Protein AF-A0A7X6Q4F0-F1 (afdb_monomer)

Nearest PDB structures (foldseek):
  7f9l-assembly3_H-3  TM=5.501E-01  e=1.147E-01  Homo sapiens
  7jzk-assembly2_A  TM=5.109E-01  e=2.643E-01  Homo sapiens
  7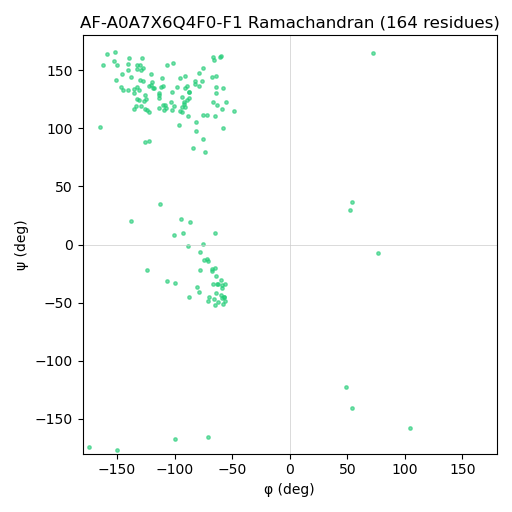y9a-assembly1_A-2  TM=5.359E-01  e=1.332E+00  Chelicerata
  7y95-assembly1_B  TM=6.197E-01  e=2.915E+00  Chelicerata
  4wrm-assembly1_A  TM=2.945E-01  e=3.809E-01  Homo sapiens

Secondary structure (DSSP, 8-state):
--EEEEEEE-SSEEEEEEES--HHHHHHHHHHHHHHHTTSS-------EEEEES--TT-EEEESTT-------SSSEEE-SS---BTT-EEEEEEEESS--SEEEE--SSHHHHHTEEEE--BTTB--EEEEEEE-TT--EEEEEEEEEEETTEEEEEEEEEEEB-

Mean predicted aligned error: 6.43 Å

pLDDT: mean 84.89, std 13.41, range [45.84, 98.5]

Sequence (166 aa):
MVNNLLRLNTSDFELTIWTRDISRSRRVFKKTIDKRSLKNHQINLSRNIVKLEPFDKTLRFIYGENSPIITLGSNSEFELPSPYFFENTEYHIEWEFFTSIDDAYLTHRNRSINDGFRFSPARDNRPARLSGTIRTGNNIGWMRLPLVYKKLGESHQSQLSFEVLA

Solvent-accessible surface area (backbone atoms only — not comparable to full-atom values): 9104 Å² total; per-residue (Å²): 120,78,42,49,49,39,35,39,32,48,88,58,32,39,38,40,33,30,31,61,82,56,66,65,59,50,53,52,35,49,54,51,50,54,59,45,49,77,73,39,98,76,68,85,69,78,74,39,42,39,34,39,39,70,66,47,81,63,30,38,40,35,47,50,92,84,46,94,54,75,54,74,47,98,56,40,67,43,78,45,98,59,84,86,46,43,38,73,36,59,37,40,40,35,38,40,29,81,53,78,45,83,49,48,49,54,72,39,92,53,58,73,57,30,74,37,47,47,61,42,67,55,51,93,98,39,66,16,32,36,37,33,53,46,71,38,41,90,54,60,42,81,47,66,49,36,37,38,38,26,48,91,90,41,82,46,70,37,33,44,32,37,53,23,36,111

Foldseek 3Di:
DKKFFKWKDAPWWIKTKIFPDCVVVQVVVVVVVVVVCVVDVDDPDPFFKKFKPPDGQVIFMDGTDDDRDGDSDPHRMDGDPGHDAAAQTKMKMKIFTPDFFDDKFWPDPDVVQGVQWDWDTDDDPGTTMIIGMDHRHPVFFKDKTWMWTGDPNDIDIMIIITGYYD

Radius of gyration: 16.77 Å; Cα contacts (8 Å, |Δi|>4): 357; chains: 1; bounding box: 37×32×52 Å

Structure (mmCIF, N/CA/C/O backbone):
data_AF-A0A7X6Q4F0-F1
#
_entry.id   AF-A0A7X6Q4F0-F1
#
loop_
_atom_site.group_PDB
_atom_site.id
_atom_site.type_symbol
_atom_site.label_atom_id
_atom_site.label_alt_id
_atom_site.label_comp_id
_atom_site.label_asym_id
_atom_site.label_entity_id
_atom_site.label_seq_id
_atom_site.pdbx_PDB_ins_code
_atom_site.Cartn_x
_atom_site.Cartn_y
_atom_site.Cartn_z
_atom_site.occupancy
_atom_site.B_iso_or_equiv
_atom_site.auth_seq_id
_atom_site.auth_comp_id
_atom_site.auth_asym_id
_atom_site.auth_atom_id
_atom_site.pdbx_PDB_model_num
ATOM 1 N N . MET A 1 1 ? 17.848 -7.567 -0.332 1.00 45.84 1 MET A N 1
ATOM 2 C CA . MET A 1 1 ? 17.445 -6.399 0.473 1.00 45.84 1 MET A CA 1
ATOM 3 C C . MET A 1 1 ? 16.004 -6.089 0.103 1.00 45.84 1 MET A C 1
ATOM 5 O O . MET A 1 1 ? 15.681 -6.180 -1.079 1.00 45.84 1 MET A O 1
ATOM 9 N N . VAL A 1 2 ? 15.127 -5.922 1.091 1.00 53.88 2 VAL A N 1
ATOM 10 C CA . VAL A 1 2 ? 13.722 -5.553 0.873 1.00 53.88 2 VAL A CA 1
ATOM 11 C C . VAL A 1 2 ? 13.672 -4.037 0.923 1.00 53.88 2 VAL A C 1
ATOM 13 O O . VAL A 1 2 ? 14.016 -3.474 1.954 1.00 53.88 2 VAL A O 1
ATOM 16 N N . ASN A 1 3 ? 13.266 -3.398 -0.171 1.00 65.19 3 ASN A N 1
ATOM 17 C CA . ASN A 1 3 ? 13.274 -1.945 -0.253 1.00 65.19 3 ASN A CA 1
ATOM 18 C C . ASN A 1 3 ? 11.892 -1.432 0.153 1.00 65.19 3 ASN A C 1
ATOM 20 O O . ASN A 1 3 ? 10.910 -1.656 -0.564 1.00 65.19 3 ASN A O 1
ATOM 24 N N . ASN A 1 4 ? 11.817 -0.716 1.276 1.00 70.62 4 ASN A N 1
ATOM 25 C CA . ASN A 1 4 ? 10.624 0.051 1.628 1.00 70.62 4 ASN A CA 1
ATOM 26 C C . ASN A 1 4 ? 10.448 1.160 0.590 1.00 70.62 4 ASN A C 1
ATOM 28 O O . ASN A 1 4 ? 11.268 2.075 0.481 1.00 70.62 4 ASN A O 1
ATOM 32 N N . LEU A 1 5 ? 9.407 1.039 -0.231 1.00 83.44 5 LEU A N 1
ATOM 33 C CA . LEU A 1 5 ? 9.176 1.979 -1.320 1.00 83.44 5 LEU A CA 1
ATOM 34 C C . LEU A 1 5 ? 8.367 3.167 -0.849 1.00 83.44 5 LEU A C 1
ATOM 36 O O . LEU A 1 5 ? 8.703 4.296 -1.194 1.00 83.44 5 LEU A O 1
ATOM 40 N N . LEU A 1 6 ? 7.313 2.887 -0.091 1.00 86.88 6 LEU A N 1
ATOM 41 C CA . LEU A 1 6 ? 6.332 3.867 0.318 1.00 86.88 6 LEU A CA 1
ATOM 42 C C . LEU A 1 6 ? 5.802 3.524 1.705 1.00 86.88 6 LEU A C 1
ATOM 44 O O . LEU A 1 6 ? 5.445 2.380 1.971 1.00 86.88 6 LEU A O 1
ATOM 48 N N . ARG A 1 7 ? 5.693 4.533 2.558 1.00 88.88 7 ARG A N 1
ATOM 49 C CA . ARG A 1 7 ? 4.933 4.494 3.798 1.00 88.88 7 ARG A CA 1
ATOM 50 C C . ARG A 1 7 ? 4.067 5.747 3.901 1.00 88.88 7 ARG A C 1
ATOM 52 O O . ARG A 1 7 ? 4.517 6.850 3.593 1.00 88.88 7 ARG A O 1
ATOM 59 N N . LEU A 1 8 ? 2.820 5.550 4.301 1.00 87.12 8 LEU A N 1
ATOM 60 C CA . LEU A 1 8 ? 1.751 6.537 4.349 1.00 87.12 8 LEU A CA 1
ATOM 61 C C . LEU A 1 8 ? 1.045 6.431 5.698 1.00 87.12 8 LEU A C 1
ATOM 63 O O . LEU A 1 8 ? 0.480 5.389 5.994 1.00 87.12 8 LEU A O 1
ATOM 67 N N . ASN A 1 9 ? 1.040 7.491 6.498 1.00 88.38 9 ASN A N 1
ATOM 68 C CA . ASN A 1 9 ? 0.342 7.505 7.786 1.00 88.38 9 ASN A CA 1
ATOM 69 C C . ASN A 1 9 ? -0.889 8.390 7.725 1.00 88.38 9 ASN A C 1
ATOM 71 O O . ASN A 1 9 ? -0.740 9.577 7.473 1.00 88.38 9 ASN A O 1
ATOM 75 N N . THR A 1 10 ? -2.065 7.823 7.975 1.00 88.19 10 THR A N 1
ATOM 76 C CA . THR A 1 10 ? -3.342 8.542 8.124 1.00 88.19 10 THR A CA 1
ATOM 77 C C . THR A 1 10 ? -3.679 8.713 9.608 1.00 88.19 10 THR A C 1
ATOM 79 O O . THR A 1 10 ? -2.826 8.505 10.468 1.00 88.19 10 THR A O 1
ATOM 82 N N . SER A 1 11 ? -4.902 9.112 9.931 1.00 89.19 11 SER A N 1
ATOM 83 C CA . SER A 1 11 ? -5.442 9.098 11.291 1.00 89.19 11 SER A CA 1
ATOM 84 C C . SER A 1 11 ? -5.886 7.700 11.745 1.00 89.19 11 SER A C 1
ATOM 86 O O . SER A 1 11 ? -5.926 7.438 12.947 1.00 89.19 11 SER A O 1
ATOM 88 N N . ASP A 1 12 ? -6.165 6.787 10.808 1.00 92.75 12 ASP A N 1
ATOM 89 C CA . ASP A 1 12 ? -6.712 5.456 11.100 1.00 92.75 12 ASP A CA 1
ATOM 90 C C . ASP A 1 12 ? -5.701 4.314 10.933 1.00 92.75 12 ASP A C 1
ATOM 92 O O . ASP A 1 12 ? -5.788 3.306 11.641 1.00 92.75 12 ASP A O 1
ATOM 96 N N . PHE A 1 13 ? -4.749 4.451 10.010 1.00 94.88 13 PHE A N 1
ATOM 97 C CA . PHE A 1 13 ? -3.789 3.399 9.677 1.00 94.88 13 PHE A CA 1
ATOM 98 C C . PHE A 1 13 ? -2.450 3.919 9.139 1.00 94.88 13 PHE A C 1
ATOM 100 O O . PHE A 1 13 ? -2.369 4.999 8.541 1.00 94.88 13 PHE A O 1
ATOM 107 N N . GLU A 1 14 ? -1.423 3.078 9.267 1.00 94.38 14 GLU A N 1
ATOM 108 C CA . GLU A 1 14 ? -0.195 3.124 8.476 1.00 94.38 14 GLU A CA 1
ATOM 109 C C . GLU A 1 14 ? -0.344 2.192 7.270 1.00 94.38 14 GLU A C 1
ATOM 111 O O . GLU A 1 14 ? -0.648 1.013 7.411 1.00 94.38 14 GLU A O 1
ATOM 116 N N . LEU A 1 15 ? -0.107 2.704 6.070 1.00 94.56 15 LEU A N 1
ATOM 117 C CA . LEU A 1 15 ? 0.029 1.924 4.850 1.00 94.56 15 LEU A CA 1
ATOM 118 C C . LEU A 1 15 ? 1.514 1.827 4.500 1.00 94.56 15 LEU A C 1
ATOM 120 O O . LEU A 1 15 ? 2.162 2.847 4.279 1.00 94.56 15 LEU A O 1
ATOM 124 N N . THR A 1 16 ? 2.042 0.613 4.385 1.00 94.00 16 THR A N 1
ATOM 125 C CA . THR A 1 16 ? 3.408 0.357 3.918 1.00 94.00 16 THR A CA 1
ATOM 126 C C . THR A 1 16 ? 3.382 -0.471 2.636 1.00 94.00 16 THR A C 1
ATOM 128 O O . THR A 1 16 ? 2.654 -1.457 2.525 1.00 94.00 16 THR A O 1
ATOM 131 N N . ILE A 1 17 ? 4.193 -0.072 1.655 1.00 93.94 17 ILE A N 1
ATOM 132 C CA . ILE A 1 17 ? 4.410 -0.783 0.396 1.00 93.94 17 ILE A CA 1
ATOM 133 C C . ILE A 1 17 ? 5.898 -1.016 0.201 1.00 93.94 17 ILE A C 1
ATOM 135 O O . ILE A 1 17 ? 6.715 -0.089 0.233 1.00 93.94 17 ILE A O 1
ATOM 139 N N . TRP A 1 18 ? 6.245 -2.264 -0.072 1.00 93.19 18 TRP A N 1
ATOM 140 C CA . TRP A 1 18 ? 7.613 -2.668 -0.339 1.00 93.19 18 TRP A CA 1
ATOM 141 C C . TRP A 1 18 ? 7.666 -3.676 -1.472 1.00 93.19 18 TRP A C 1
ATOM 143 O O . TRP A 1 18 ? 6.686 -4.323 -1.842 1.00 93.19 18 TRP A O 1
ATOM 153 N N . THR A 1 19 ? 8.844 -3.809 -2.055 1.00 91.94 19 THR A N 1
ATOM 154 C CA . THR A 1 19 ? 9.121 -4.846 -3.041 1.00 91.94 19 THR A CA 1
ATOM 155 C C . THR A 1 19 ? 10.595 -5.222 -2.961 1.00 91.94 19 THR A C 1
ATOM 157 O O . THR A 1 19 ? 11.347 -4.760 -2.096 1.00 91.94 19 THR A O 1
ATOM 160 N N . ARG A 1 20 ? 11.009 -6.112 -3.854 1.00 87.06 20 ARG A N 1
ATOM 161 C CA . ARG A 1 20 ? 12.414 -6.419 -4.091 1.00 87.06 20 ARG A CA 1
ATOM 162 C C . ARG A 1 20 ? 13.097 -5.236 -4.796 1.00 87.06 20 ARG A C 1
ATOM 164 O O . ARG A 1 20 ? 12.601 -4.115 -4.848 1.00 87.06 20 ARG A O 1
ATOM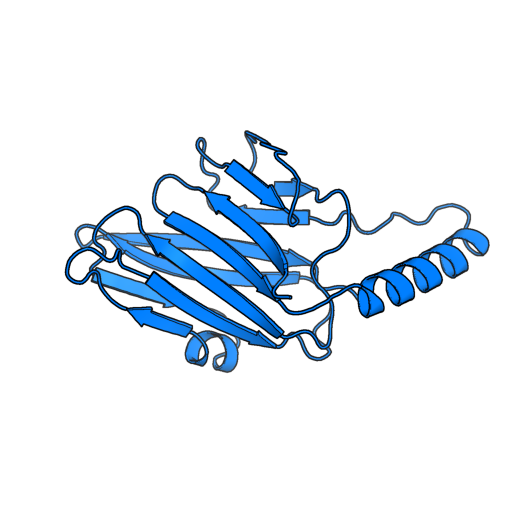 171 N N . ASP A 1 21 ? 14.278 -5.481 -5.338 1.00 84.44 21 ASP A N 1
ATOM 172 C CA . ASP A 1 21 ? 15.035 -4.465 -6.055 1.00 84.44 21 ASP A CA 1
ATOM 173 C C . ASP A 1 21 ? 14.348 -4.026 -7.368 1.00 84.44 21 ASP A C 1
ATOM 175 O O . ASP A 1 21 ? 14.130 -4.832 -8.272 1.00 84.44 21 ASP A O 1
ATOM 179 N N . ILE A 1 22 ? 14.078 -2.723 -7.494 1.00 87.62 22 ILE A N 1
ATOM 180 C CA . ILE A 1 22 ? 13.539 -2.070 -8.703 1.00 87.62 22 ILE A CA 1
ATOM 181 C C . ILE A 1 22 ? 14.618 -1.358 -9.537 1.00 87.62 22 ILE A C 1
ATOM 183 O O . ILE A 1 22 ? 14.306 -0.649 -10.497 1.00 87.62 22 ILE A O 1
ATOM 187 N N . SER A 1 23 ? 15.905 -1.524 -9.210 1.00 87.06 23 SER A N 1
ATOM 188 C CA . SER A 1 23 ? 17.020 -0.844 -9.889 1.00 87.06 23 SER A CA 1
ATOM 189 C C . SER A 1 23 ? 17.081 -1.152 -11.383 1.00 87.06 23 SER A C 1
ATOM 191 O O . SER A 1 23 ? 17.431 -0.287 -12.192 1.00 87.06 23 SER A O 1
ATOM 193 N N . ARG A 1 24 ? 16.727 -2.382 -11.779 1.00 87.94 24 ARG A N 1
ATOM 194 C CA . ARG A 1 24 ? 16.659 -2.763 -13.195 1.00 87.94 24 ARG A CA 1
ATOM 195 C C . ARG A 1 24 ? 15.563 -1.986 -13.924 1.00 87.94 24 ARG A C 1
ATOM 197 O O . ARG A 1 24 ? 15.881 -1.360 -14.934 1.00 87.94 24 ARG A O 1
ATOM 204 N N . SER A 1 25 ? 14.335 -1.993 -13.408 1.00 88.50 25 SER A N 1
ATOM 205 C CA . SER A 1 25 ? 13.192 -1.293 -14.010 1.00 88.50 25 SER A CA 1
ATOM 206 C C . SER A 1 25 ? 13.461 0.208 -14.106 1.00 88.50 25 SER A C 1
ATOM 208 O O . SER A 1 25 ? 13.331 0.789 -15.178 1.00 88.50 25 SER A O 1
ATOM 210 N N . ARG A 1 26 ? 14.027 0.814 -13.053 1.00 87.75 26 ARG A N 1
ATOM 211 C CA . ARG A 1 26 ? 14.469 2.220 -13.068 1.00 87.75 26 ARG A CA 1
ATOM 212 C C . ARG A 1 26 ? 15.484 2.529 -14.169 1.00 87.75 26 ARG A C 1
ATOM 214 O O . ARG A 1 26 ? 15.347 3.538 -14.857 1.00 87.75 26 ARG A O 1
ATOM 221 N N . ARG A 1 27 ? 16.499 1.676 -14.367 1.00 88.25 27 ARG A N 1
ATOM 222 C CA . ARG A 1 27 ? 17.483 1.862 -15.454 1.00 88.25 27 ARG A 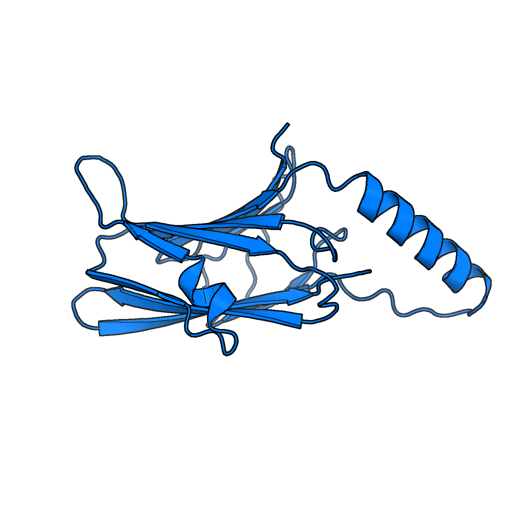CA 1
ATOM 223 C C . ARG A 1 27 ? 16.842 1.757 -16.834 1.00 88.25 27 ARG A C 1
ATOM 225 O O . ARG A 1 27 ? 17.205 2.529 -17.719 1.00 88.25 27 ARG A O 1
ATOM 232 N N . VAL A 1 28 ? 15.941 0.796 -17.035 1.00 88.00 28 VAL A N 1
ATOM 233 C CA . VAL A 1 28 ? 15.242 0.602 -18.316 1.00 88.00 28 VAL A CA 1
ATOM 234 C C . VAL A 1 28 ? 14.330 1.790 -18.610 1.00 88.00 28 VAL A C 1
ATOM 236 O O . VAL A 1 28 ? 14.414 2.357 -19.701 1.00 88.00 28 VAL A O 1
ATOM 239 N N . PHE A 1 29 ? 13.552 2.226 -17.622 1.00 86.56 29 PHE A N 1
ATOM 240 C CA . PHE A 1 29 ? 12.701 3.405 -17.720 1.00 86.56 29 PHE A CA 1
ATOM 241 C C . PHE A 1 29 ? 13.514 4.655 -18.065 1.00 86.56 29 PHE A C 1
ATOM 243 O O . PHE A 1 29 ? 13.231 5.312 -19.064 1.00 86.56 29 PHE A O 1
ATOM 250 N N . LYS A 1 30 ? 14.601 4.929 -17.325 1.00 85.94 30 LYS A N 1
ATOM 251 C CA . LYS A 1 30 ? 15.484 6.075 -17.593 1.00 85.94 30 LYS A CA 1
ATOM 252 C C . LYS A 1 30 ? 16.028 6.049 -19.024 1.00 85.94 30 LYS A C 1
ATOM 254 O O . LYS A 1 30 ? 15.883 7.029 -19.740 1.00 85.94 30 LYS A O 1
ATOM 259 N N . LYS A 1 31 ? 16.561 4.909 -19.485 1.00 86.50 31 LYS A N 1
ATOM 260 C CA . LYS A 1 31 ? 17.041 4.756 -20.873 1.00 86.50 31 LYS A CA 1
ATOM 261 C C . LYS A 1 31 ? 15.942 5.011 -21.906 1.00 86.50 31 LYS A C 1
ATOM 263 O O . LYS A 1 31 ? 16.222 5.548 -22.976 1.00 86.50 31 LYS A O 1
ATOM 268 N N . THR A 1 32 ? 14.714 4.588 -21.616 1.00 84.25 32 THR A 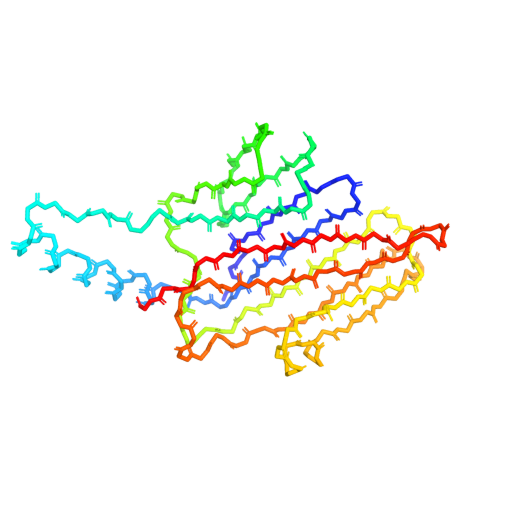N 1
ATOM 269 C CA . THR A 1 32 ? 13.564 4.763 -22.510 1.00 84.25 32 THR A CA 1
ATOM 270 C C . THR A 1 32 ? 13.148 6.226 -22.586 1.00 84.25 32 THR A C 1
ATOM 272 O O . THR A 1 32 ? 12.963 6.740 -23.688 1.00 84.25 32 THR A O 1
ATOM 275 N N . ILE A 1 33 ? 13.064 6.909 -21.444 1.00 81.56 33 ILE A N 1
ATOM 276 C CA . ILE A 1 33 ? 12.793 8.346 -21.378 1.00 81.56 33 ILE A CA 1
ATOM 277 C C . ILE A 1 33 ? 13.902 9.137 -22.071 1.00 81.56 33 ILE A C 1
ATOM 279 O O . ILE A 1 33 ? 13.590 9.909 -22.968 1.00 81.56 33 ILE A O 1
ATOM 283 N N . ASP A 1 34 ? 15.177 8.882 -21.766 1.00 82.75 34 ASP A N 1
ATOM 284 C CA . ASP A 1 34 ? 16.312 9.596 -22.366 1.00 82.75 34 ASP A CA 1
ATOM 285 C C . ASP A 1 34 ? 16.294 9.479 -23.904 1.00 82.75 34 ASP A C 1
ATOM 287 O O . ASP A 1 34 ? 16.404 10.475 -24.618 1.00 82.75 34 ASP A O 1
ATOM 291 N N . LYS A 1 35 ? 16.051 8.274 -24.444 1.00 80.62 35 LYS A N 1
ATOM 292 C CA . LYS A 1 35 ? 15.914 8.058 -25.898 1.00 80.62 35 LYS A CA 1
ATOM 293 C C . LYS A 1 35 ? 14.731 8.802 -26.515 1.00 80.62 35 LYS A C 1
ATOM 295 O O . LYS A 1 35 ? 14.809 9.181 -27.683 1.00 80.62 35 LYS A O 1
ATOM 300 N N . ARG A 1 36 ? 13.622 8.946 -25.785 1.00 73.50 36 ARG A N 1
ATOM 301 C CA . ARG A 1 36 ? 12.427 9.642 -26.275 1.00 73.50 36 ARG A CA 1
ATOM 302 C C . ARG A 1 36 ? 12.609 11.160 -26.195 1.00 73.50 36 ARG A C 1
ATOM 304 O O . ARG A 1 36 ? 12.271 11.838 -27.161 1.00 73.50 36 ARG A O 1
ATOM 311 N N . SER A 1 37 ? 13.202 11.680 -25.121 1.00 70.94 37 SER A N 1
ATOM 312 C CA . SER A 1 37 ? 13.483 13.112 -24.940 1.00 70.94 37 SER A CA 1
ATOM 313 C C . SER A 1 37 ? 14.445 13.645 -26.000 1.00 70.94 37 SER A C 1
ATOM 315 O O . SER A 1 37 ? 14.288 14.765 -26.468 1.00 70.94 37 SER A O 1
ATOM 317 N N . LEU A 1 38 ? 15.396 12.818 -26.448 1.00 64.94 38 LEU A N 1
ATOM 318 C CA . LEU A 1 38 ? 16.287 13.151 -27.565 1.00 64.94 38 LEU A CA 1
ATOM 319 C C . LEU A 1 38 ? 15.567 13.240 -28.923 1.00 64.94 38 LEU A C 1
ATOM 321 O O . LEU A 1 38 ? 16.098 13.842 -29.850 1.00 64.94 38 LEU A O 1
ATOM 325 N N . LYS A 1 39 ? 14.385 12.625 -29.066 1.00 65.62 39 LYS A N 1
ATOM 326 C CA . LYS A 1 39 ? 13.620 12.592 -30.325 1.00 65.62 39 LYS A CA 1
ATOM 327 C C . LYS A 1 39 ? 12.485 13.616 -30.372 1.00 65.62 39 LYS A C 1
ATOM 329 O O . LYS A 1 39 ? 12.214 14.143 -31.443 1.00 65.62 39 LYS A O 1
ATOM 334 N N . ASN A 1 40 ? 11.852 13.915 -29.237 1.00 59.16 40 ASN A N 1
ATOM 335 C CA . ASN A 1 40 ? 10.710 14.825 -29.147 1.00 59.16 40 ASN A CA 1
ATOM 336 C C . ASN A 1 40 ? 11.018 15.949 -28.148 1.00 59.16 40 ASN A C 1
ATOM 338 O O . ASN A 1 40 ? 11.150 15.694 -26.954 1.00 59.16 40 ASN A O 1
ATOM 342 N N . HIS A 1 41 ? 11.087 17.192 -28.635 1.00 55.44 41 HIS A N 1
ATOM 343 C CA . HIS A 1 41 ? 11.530 18.396 -27.909 1.00 55.44 41 HIS A CA 1
ATOM 344 C C . HIS A 1 41 ? 10.653 18.848 -26.721 1.00 55.44 41 HIS A C 1
ATOM 346 O O . HIS A 1 41 ? 10.874 19.926 -26.183 1.00 55.44 41 HIS A O 1
ATOM 352 N N . GLN A 1 42 ? 9.683 18.051 -26.279 1.00 53.91 42 GLN A N 1
ATOM 353 C CA . GLN A 1 42 ? 8.925 18.259 -25.044 1.00 53.91 42 GLN A CA 1
ATOM 354 C C . GLN A 1 42 ? 8.201 16.953 -24.716 1.00 53.91 42 GLN A C 1
ATOM 356 O O . GLN A 1 42 ? 7.183 16.621 -25.320 1.00 53.91 42 GLN A O 1
ATOM 361 N N . ILE A 1 43 ? 8.736 16.179 -23.776 1.00 54.03 43 ILE A N 1
ATOM 362 C CA . ILE A 1 43 ? 7.994 15.070 -23.181 1.00 54.03 43 ILE A CA 1
ATOM 363 C C . ILE A 1 43 ? 7.525 15.543 -21.820 1.00 54.03 43 ILE A C 1
ATOM 365 O O . ILE A 1 43 ? 8.344 15.809 -20.942 1.00 54.03 43 ILE A O 1
ATOM 369 N N . ASN A 1 44 ? 6.204 15.628 -21.654 1.00 52.38 44 ASN A N 1
ATOM 370 C CA . ASN A 1 44 ? 5.596 15.602 -20.332 1.00 52.38 44 ASN A CA 1
ATOM 371 C C . ASN A 1 44 ? 6.023 14.286 -19.684 1.00 52.38 44 ASN A C 1
ATOM 373 O O . ASN A 1 44 ? 5.510 13.220 -20.025 1.00 52.38 44 ASN A O 1
ATOM 377 N N . LEU A 1 45 ? 7.029 14.354 -18.814 1.00 57.25 45 LEU A N 1
ATOM 378 C CA . LEU A 1 45 ? 7.378 13.254 -17.932 1.00 57.25 45 LEU A CA 1
ATOM 379 C C . LEU A 1 45 ? 6.101 12.913 -17.162 1.00 57.25 45 LEU A C 1
ATOM 381 O O . LEU A 1 45 ? 5.515 13.808 -16.550 1.00 57.25 45 LEU A O 1
ATOM 385 N N . SER A 1 46 ? 5.640 11.660 -17.244 1.00 59.84 46 SER A N 1
ATOM 386 C CA . SER A 1 46 ? 4.544 11.180 -16.401 1.00 59.84 46 SER A CA 1
ATOM 387 C C . SER A 1 46 ? 4.864 11.582 -14.967 1.00 59.84 46 SER A C 1
ATOM 389 O O . SER A 1 46 ? 5.895 11.176 -14.421 1.00 59.84 46 SER A O 1
ATOM 391 N N . ARG A 1 47 ? 4.045 12.470 -14.394 1.00 68.31 47 ARG A N 1
ATOM 392 C CA . ARG A 1 47 ? 4.200 12.866 -12.997 1.00 68.31 47 ARG A CA 1
ATOM 393 C C . ARG A 1 47 ? 3.965 11.610 -12.178 1.00 68.31 47 ARG A C 1
ATOM 395 O O . ARG A 1 47 ? 2.900 11.009 -12.279 1.00 68.31 47 ARG A O 1
ATOM 402 N N . ASN A 1 48 ? 4.961 11.204 -11.398 1.00 81.44 48 ASN A N 1
ATOM 403 C CA . ASN A 1 48 ? 4.893 9.984 -10.601 1.00 81.44 48 ASN A CA 1
ATOM 404 C C . ASN A 1 48 ? 3.953 10.223 -9.415 1.00 81.44 48 ASN A C 1
ATOM 406 O O . ASN A 1 48 ? 4.410 10.537 -8.322 1.00 81.44 48 ASN A O 1
ATOM 410 N N . ILE A 1 49 ? 2.644 10.152 -9.636 1.00 85.25 49 ILE A N 1
ATOM 411 C CA . ILE A 1 49 ? 1.651 10.561 -8.642 1.00 85.25 49 ILE A CA 1
ATOM 412 C C . ILE A 1 49 ? 1.118 9.348 -7.878 1.00 85.25 49 ILE A C 1
ATOM 414 O O . ILE A 1 49 ? 0.752 8.325 -8.461 1.00 85.25 49 ILE A O 1
ATOM 418 N N . VAL A 1 50 ? 1.016 9.505 -6.562 1.00 88.69 50 VAL A N 1
ATOM 419 C CA . VAL A 1 50 ? 0.247 8.642 -5.665 1.00 88.69 50 VAL A CA 1
ATOM 420 C C . VAL A 1 50 ? -0.925 9.445 -5.126 1.00 88.69 50 VAL A C 1
ATOM 422 O O . VAL A 1 50 ? -0.760 10.598 -4.738 1.00 88.69 50 VAL A O 1
ATOM 425 N N . LYS A 1 51 ? -2.110 8.842 -5.098 1.00 90.06 51 LYS A N 1
ATOM 426 C CA . LYS A 1 51 ? -3.322 9.455 -4.558 1.00 90.06 51 LYS A CA 1
ATOM 427 C C . LYS A 1 51 ? -3.865 8.639 -3.395 1.00 90.06 51 LYS A C 1
ATOM 429 O O . LYS A 1 51 ? -3.865 7.412 -3.473 1.00 90.06 51 LYS A O 1
ATOM 434 N N . LEU A 1 52 ? -4.340 9.314 -2.356 1.00 89.69 52 LEU A N 1
ATOM 435 C CA . LEU A 1 52 ? -5.064 8.718 -1.241 1.00 89.69 52 LEU A CA 1
ATOM 436 C C . LEU A 1 52 ? -6.366 9.482 -1.001 1.00 89.69 52 LEU A C 1
ATOM 438 O O . LEU A 1 52 ? -6.348 10.674 -0.703 1.00 89.69 52 LEU A O 1
ATOM 442 N N . GLU A 1 53 ? -7.486 8.783 -1.125 1.00 90.12 53 GLU A N 1
ATOM 443 C CA . GLU A 1 53 ? -8.826 9.336 -0.928 1.00 90.12 53 GLU A CA 1
ATOM 444 C C . GLU A 1 53 ? -9.548 8.576 0.201 1.00 90.12 53 GLU A C 1
ATOM 446 O O . GLU A 1 53 ? -9.313 7.379 0.340 1.00 90.12 53 GLU A O 1
ATOM 451 N N . PRO A 1 54 ? -10.413 9.214 1.010 1.00 86.62 54 PRO A N 1
ATOM 452 C CA . PRO A 1 54 ? -10.501 10.661 1.161 1.00 86.62 54 PRO A CA 1
ATOM 453 C C . PRO A 1 54 ? -9.175 11.242 1.674 1.00 86.62 54 PRO A C 1
ATOM 455 O O . PRO A 1 54 ? -8.316 10.533 2.196 1.00 86.62 54 PRO A O 1
ATOM 458 N N . PHE A 1 55 ? -9.003 12.546 1.485 1.00 76.25 55 PHE A N 1
ATOM 459 C CA . PHE A 1 55 ? -7.837 13.249 2.002 1.00 76.25 55 PHE A CA 1
ATOM 460 C C . PHE A 1 55 ? -7.819 13.224 3.541 1.00 76.25 55 PHE A C 1
ATOM 462 O O . PHE A 1 55 ? -8.835 13.505 4.178 1.00 76.25 55 PHE A O 1
ATOM 469 N N . ASP A 1 56 ? -6.645 12.955 4.118 1.00 75.94 56 ASP A N 1
ATOM 470 C CA . ASP A 1 56 ? -6.398 13.004 5.558 1.00 75.94 56 ASP A CA 1
ATOM 471 C C . ASP A 1 56 ? -5.410 14.132 5.901 1.00 75.94 56 ASP A C 1
ATOM 473 O O . ASP A 1 56 ? -4.316 14.221 5.342 1.00 75.94 56 ASP A O 1
ATOM 477 N N . LYS A 1 57 ? -5.777 14.991 6.856 1.00 69.06 57 LYS A N 1
ATOM 478 C CA . LYS A 1 57 ? -4.953 16.127 7.301 1.00 69.06 57 LYS A CA 1
ATOM 479 C C . LYS A 1 57 ? -3.675 15.705 8.019 1.00 69.06 57 LYS A C 1
ATOM 481 O O . LYS A 1 57 ? -2.738 16.497 8.090 1.00 69.06 57 LYS A O 1
ATOM 486 N N . THR A 1 58 ? -3.630 14.498 8.578 1.00 68.88 58 THR A N 1
ATOM 487 C CA . THR A 1 58 ? -2.446 13.976 9.268 1.00 68.88 58 THR A CA 1
ATOM 488 C C . THR A 1 58 ? -1.546 13.171 8.341 1.00 68.88 58 THR A C 1
ATOM 490 O O . THR A 1 58 ? -0.611 12.534 8.830 1.00 68.88 58 THR A O 1
ATOM 493 N N . LEU A 1 59 ? -1.804 13.204 7.026 1.00 70.19 59 LEU A N 1
ATOM 494 C CA . LEU A 1 59 ? -1.099 12.387 6.056 1.00 70.19 59 LEU A CA 1
ATOM 495 C C . LEU A 1 59 ? 0.407 12.661 6.074 1.00 70.19 59 LEU A C 1
ATOM 497 O O . LEU A 1 59 ? 0.858 13.769 5.782 1.00 70.19 59 LEU A O 1
ATOM 501 N N . ARG A 1 60 ? 1.194 11.638 6.423 1.00 74.56 60 ARG A N 1
ATOM 502 C CA . ARG A 1 60 ? 2.660 11.667 6.314 1.00 74.56 60 ARG A CA 1
ATOM 503 C C . ARG A 1 60 ? 3.115 10.667 5.274 1.00 74.56 60 ARG A C 1
ATOM 505 O O . ARG A 1 60 ? 2.733 9.504 5.330 1.00 74.56 60 ARG A O 1
ATOM 512 N N . PHE A 1 61 ? 3.965 11.129 4.372 1.00 74.38 61 PHE A N 1
ATOM 513 C CA . PHE A 1 61 ? 4.497 10.360 3.258 1.00 74.38 61 PHE A CA 1
ATOM 514 C C . PHE A 1 61 ? 5.984 10.078 3.502 1.00 74.38 61 PHE A C 1
ATOM 516 O O . PHE A 1 61 ? 6.704 10.960 3.953 1.00 74.38 61 PHE A O 1
ATOM 523 N N . ILE A 1 62 ? 6.452 8.858 3.248 1.00 74.56 62 ILE A N 1
ATOM 524 C CA . ILE A 1 62 ? 7.865 8.468 3.356 1.00 74.56 62 ILE A CA 1
ATOM 525 C C . ILE A 1 62 ? 8.175 7.542 2.182 1.00 74.56 62 ILE A C 1
ATOM 527 O O . ILE A 1 62 ? 7.415 6.613 1.921 1.00 74.56 62 ILE A O 1
ATOM 531 N N . TYR A 1 63 ? 9.277 7.767 1.469 1.00 74.94 63 TYR A N 1
ATOM 532 C CA . TYR A 1 63 ? 9.689 6.914 0.353 1.00 74.94 63 TYR A CA 1
ATOM 533 C C . TYR A 1 63 ? 11.192 6.637 0.361 1.00 74.94 63 TYR A C 1
ATOM 535 O O . TYR A 1 63 ? 11.992 7.517 0.661 1.00 74.94 63 TYR A O 1
ATOM 543 N N . GLY A 1 64 ? 11.586 5.426 -0.042 1.00 68.50 64 GLY A N 1
ATOM 544 C CA . GLY A 1 64 ? 12.988 4.992 -0.078 1.00 68.50 64 GLY A CA 1
ATOM 545 C C . GLY A 1 64 ? 13.618 4.734 1.301 1.00 68.50 64 GLY A C 1
ATOM 546 O O . GLY A 1 64 ? 13.102 5.149 2.332 1.00 68.50 64 GLY A O 1
ATOM 547 N N . GLU A 1 65 ? 14.762 4.040 1.316 1.00 58.53 65 GLU A N 1
ATOM 548 C CA . GLU A 1 65 ? 15.413 3.571 2.555 1.00 58.53 65 GLU A CA 1
ATOM 549 C C . GLU A 1 65 ? 16.049 4.687 3.413 1.00 58.53 65 GLU A C 1
ATOM 551 O O . GLU A 1 65 ? 16.340 4.441 4.576 1.00 58.53 65 GLU A O 1
ATOM 556 N N . ASN A 1 66 ? 16.234 5.910 2.886 1.00 54.69 66 ASN A N 1
ATOM 557 C CA . ASN A 1 66 ? 1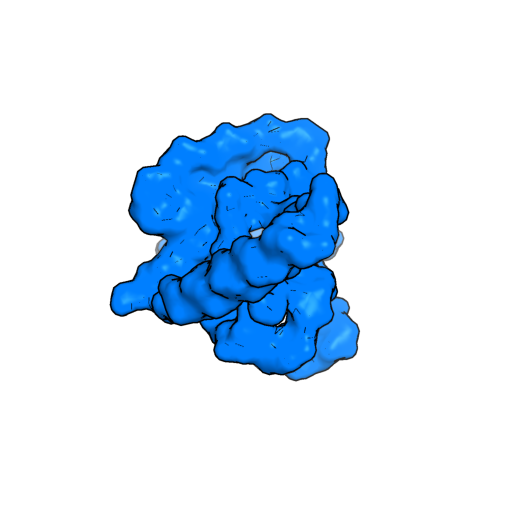7.036 6.970 3.530 1.00 54.69 66 ASN A CA 1
ATOM 558 C C . ASN A 1 66 ? 16.429 8.390 3.470 1.00 54.69 66 ASN A C 1
ATOM 560 O O . ASN A 1 66 ? 17.168 9.368 3.582 1.00 54.69 66 ASN A O 1
ATOM 564 N N . SER A 1 67 ? 15.121 8.563 3.253 1.00 54.34 67 SER A N 1
ATOM 565 C CA . SER A 1 67 ? 14.556 9.912 3.057 1.00 54.34 67 SER A CA 1
ATOM 566 C C . SER A 1 67 ? 13.458 10.265 4.064 1.00 54.34 67 SER A C 1
ATOM 568 O O . SER A 1 67 ? 12.367 9.702 3.995 1.00 54.34 67 SER A O 1
ATOM 570 N N . PRO A 1 68 ? 13.676 11.256 4.952 1.00 52.53 68 PRO A N 1
ATOM 571 C CA . PRO A 1 68 ? 12.581 11.971 5.582 1.00 52.53 68 PRO A CA 1
ATOM 572 C C . PRO A 1 68 ? 12.097 13.039 4.598 1.00 52.53 68 PRO A C 1
ATOM 574 O O . PRO A 1 68 ? 12.694 14.107 4.488 1.00 52.53 68 PRO A O 1
ATOM 577 N N . ILE A 1 69 ? 11.032 12.758 3.851 1.00 55.16 69 ILE A N 1
ATOM 578 C CA . ILE A 1 69 ? 10.351 13.789 3.056 1.00 55.16 69 ILE A CA 1
ATOM 579 C C . ILE A 1 69 ? 8.883 13.781 3.444 1.00 55.16 69 ILE A C 1
ATOM 581 O O . ILE A 1 69 ? 8.067 13.080 2.863 1.00 55.16 69 ILE A O 1
ATOM 585 N N . ILE A 1 70 ? 8.583 14.568 4.476 1.00 57.81 70 ILE A N 1
ATOM 586 C CA . ILE A 1 70 ? 7.245 14.769 5.021 1.00 57.81 70 ILE A CA 1
ATOM 587 C C . ILE A 1 70 ? 6.538 15.794 4.136 1.00 57.81 70 ILE A C 1
ATOM 589 O O . ILE A 1 70 ? 6.807 16.990 4.231 1.00 57.81 70 ILE A O 1
ATOM 593 N N . THR A 1 71 ? 5.611 15.349 3.298 1.00 55.19 71 THR A N 1
ATOM 594 C CA . THR A 1 71 ? 4.636 16.259 2.692 1.00 55.19 71 THR A CA 1
ATOM 595 C C . THR A 1 71 ? 3.363 16.219 3.526 1.00 55.19 71 THR A C 1
ATOM 597 O O . THR A 1 71 ? 2.592 15.270 3.427 1.00 55.19 71 THR A O 1
ATOM 600 N N . LEU A 1 72 ? 3.148 17.250 4.348 1.00 54.53 72 LEU A N 1
ATOM 601 C CA . LEU A 1 72 ? 1.827 17.561 4.898 1.00 54.53 72 LEU A CA 1
ATOM 602 C C . LEU A 1 72 ? 1.027 18.204 3.762 1.00 54.53 72 LEU A C 1
ATOM 604 O O . LEU A 1 72 ? 1.149 19.400 3.502 1.00 54.53 72 LEU A O 1
ATOM 608 N N . GLY A 1 73 ? 0.309 17.391 2.995 1.00 53.03 73 GLY A N 1
ATOM 609 C CA . GLY A 1 73 ? -0.543 17.900 1.923 1.00 53.03 73 GLY A CA 1
ATOM 610 C C . GLY A 1 73 ? -1.815 18.521 2.495 1.00 53.03 73 GLY A C 1
ATOM 611 O O . GLY A 1 73 ? -2.282 18.091 3.539 1.00 53.03 73 GLY A O 1
ATOM 612 N N . SER A 1 74 ? -2.405 19.496 1.802 1.00 57.91 74 SER A N 1
ATOM 613 C CA . SER A 1 74 ? -3.836 19.837 1.917 1.00 57.91 74 SER A CA 1
ATOM 614 C C . SER A 1 74 ? -4.702 19.018 0.947 1.00 57.91 74 SER A C 1
ATOM 616 O O . SER A 1 74 ? -5.913 19.214 0.884 1.00 57.91 74 SER A O 1
ATOM 618 N N . ASN A 1 75 ? -4.063 18.157 0.144 1.00 67.25 75 ASN A N 1
ATOM 619 C CA . ASN A 1 75 ? -4.628 17.498 -1.027 1.00 67.25 75 ASN A CA 1
ATOM 620 C C . ASN A 1 75 ? -4.371 15.986 -0.966 1.00 67.25 75 ASN A C 1
ATOM 622 O O . ASN A 1 75 ? -3.391 15.535 -0.376 1.00 67.25 75 ASN A O 1
ATOM 626 N N . SER A 1 76 ? -5.226 15.211 -1.632 1.00 78.00 76 SER A N 1
ATOM 627 C CA . SER A 1 76 ? -5.155 13.750 -1.747 1.00 78.00 76 SER A CA 1
ATOM 628 C C . SER A 1 76 ? -4.073 13.243 -2.708 1.00 78.00 76 SER A C 1
ATOM 630 O O . SER A 1 76 ? -3.962 12.036 -2.882 1.00 78.00 76 SER A O 1
ATOM 632 N N . GLU A 1 77 ? -3.285 14.112 -3.349 1.00 84.56 77 GLU A N 1
ATOM 633 C CA . GLU A 1 77 ? -2.323 13.744 -4.397 1.00 84.56 77 GLU A CA 1
ATOM 634 C C . GLU A 1 77 ? -0.888 14.139 -4.035 1.00 84.56 77 GLU A C 1
ATOM 636 O O . GLU A 1 77 ? -0.635 15.254 -3.577 1.00 84.56 77 GLU A O 1
ATOM 641 N N . PHE A 1 78 ? 0.055 13.234 -4.298 1.00 80.69 78 PHE A N 1
ATOM 642 C CA . PHE A 1 78 ? 1.464 13.355 -3.938 1.00 80.69 78 PHE A CA 1
ATOM 643 C C . PHE A 1 78 ? 2.340 13.005 -5.130 1.00 80.69 78 PHE A C 1
ATOM 645 O O . PHE A 1 78 ? 2.221 11.918 -5.692 1.00 80.69 78 PHE A O 1
ATOM 652 N N . GLU A 1 79 ? 3.243 13.908 -5.500 1.00 82.19 79 GLU A N 1
ATOM 653 C CA . GLU A 1 79 ? 4.237 13.649 -6.537 1.00 82.19 79 GLU A CA 1
ATOM 654 C C . GLU A 1 79 ? 5.504 13.038 -5.924 1.00 82.19 79 GLU A C 1
ATOM 656 O O . GLU A 1 79 ? 6.114 13.589 -5.007 1.00 82.19 79 GLU A O 1
ATOM 661 N N . LEU A 1 80 ? 5.900 11.876 -6.435 1.00 80.69 80 LEU A N 1
ATOM 662 C CA . LEU A 1 80 ? 7.134 11.186 -6.093 1.00 80.69 80 LEU A CA 1
ATOM 663 C C . LEU A 1 80 ? 8.300 11.770 -6.905 1.00 80.69 80 LEU A C 1
ATOM 665 O O . LEU A 1 80 ? 8.167 11.973 -8.115 1.00 80.69 80 LEU A O 1
ATOM 669 N N . PRO A 1 81 ? 9.496 11.933 -6.312 1.00 78.75 81 PRO A N 1
ATOM 670 C CA . PRO A 1 81 ? 10.658 12.480 -7.023 1.00 78.75 81 PRO A CA 1
ATOM 671 C C . PRO A 1 81 ? 11.248 11.504 -8.048 1.00 78.75 81 PRO A C 1
ATOM 673 O O . PRO A 1 81 ? 12.115 11.864 -8.842 1.00 78.75 81 PRO A O 1
ATOM 676 N N . SER A 1 82 ? 10.836 10.237 -8.005 1.00 80.44 82 SER A N 1
ATOM 677 C CA . SER A 1 82 ? 11.235 9.212 -8.960 1.00 80.44 82 SER A CA 1
ATOM 678 C C . SER A 1 82 ? 10.142 8.150 -9.082 1.00 80.44 82 SER A C 1
ATOM 680 O O . SER A 1 82 ? 9.265 8.090 -8.222 1.00 80.44 82 SER A O 1
ATOM 682 N N . PRO A 1 83 ? 10.178 7.287 -10.106 1.00 85.50 83 PRO A N 1
ATOM 683 C CA . PRO A 1 83 ? 9.231 6.189 -10.198 1.00 85.50 83 PRO A CA 1
ATOM 684 C C . PRO A 1 83 ? 9.552 5.026 -9.247 1.00 85.50 83 PRO A C 1
ATOM 686 O O . PRO A 1 83 ? 10.714 4.623 -9.071 1.00 85.50 83 PRO A O 1
ATOM 689 N N . TYR A 1 84 ? 8.494 4.457 -8.667 1.00 88.38 84 TYR A N 1
ATOM 690 C CA . TYR A 1 84 ? 8.551 3.321 -7.733 1.00 88.38 84 TYR A CA 1
ATOM 691 C C . TYR A 1 84 ? 7.696 2.127 -8.184 1.00 88.38 84 TYR A C 1
ATOM 693 O O . TYR A 1 84 ? 7.976 0.991 -7.792 1.00 88.38 84 TYR A O 1
ATOM 701 N N . PHE A 1 85 ? 6.696 2.366 -9.036 1.00 91.62 85 PHE A N 1
ATOM 702 C CA . PHE A 1 85 ? 5.730 1.365 -9.473 1.00 91.62 85 PHE A CA 1
ATOM 703 C C . PHE A 1 85 ? 5.940 1.006 -10.944 1.00 91.62 85 PHE A C 1
ATOM 705 O O . PHE A 1 85 ? 5.861 1.863 -11.821 1.00 91.62 85 PHE A O 1
ATOM 712 N N . PHE A 1 86 ? 6.217 -0.266 -11.205 1.00 91.88 86 PHE A N 1
ATOM 713 C CA . PHE A 1 86 ? 6.578 -0.790 -12.513 1.00 91.88 86 PHE A CA 1
ATOM 714 C C . PHE A 1 86 ? 5.785 -2.053 -12.833 1.00 91.88 86 PHE A C 1
ATOM 716 O O . PHE A 1 86 ? 5.346 -2.795 -11.944 1.00 91.88 86 PHE A O 1
ATOM 723 N N . GLU A 1 87 ? 5.616 -2.306 -14.122 1.00 91.81 87 GLU A N 1
ATOM 724 C CA . GLU A 1 87 ? 5.098 -3.563 -14.630 1.00 91.81 87 GLU A CA 1
ATOM 725 C C . GLU A 1 87 ? 5.993 -4.740 -14.203 1.00 91.81 87 GLU A C 1
ATOM 727 O O . GLU A 1 87 ? 7.139 -4.573 -13.768 1.00 91.81 87 GLU A O 1
ATOM 732 N N . ASN A 1 88 ? 5.449 -5.951 -14.287 1.00 90.69 88 ASN A N 1
ATOM 733 C CA . ASN A 1 88 ? 6.144 -7.200 -13.982 1.00 90.69 88 ASN A CA 1
ATOM 734 C C . ASN A 1 88 ? 6.828 -7.218 -12.600 1.00 90.69 88 ASN A C 1
ATOM 736 O O . ASN A 1 88 ? 7.828 -7.908 -12.395 1.00 90.69 88 ASN A O 1
ATOM 740 N N . THR A 1 89 ? 6.262 -6.478 -11.643 1.00 91.88 89 THR A N 1
ATOM 741 C CA . THR A 1 89 ? 6.780 -6.341 -10.280 1.00 91.88 89 THR A CA 1
ATOM 742 C C . THR A 1 89 ? 5.720 -6.781 -9.272 1.00 91.88 89 THR A C 1
ATOM 744 O O . THR A 1 89 ? 4.531 -6.485 -9.411 1.00 91.88 89 THR A O 1
ATOM 747 N N . GLU A 1 90 ? 6.151 -7.538 -8.263 1.00 93.88 90 GLU A N 1
ATOM 748 C CA 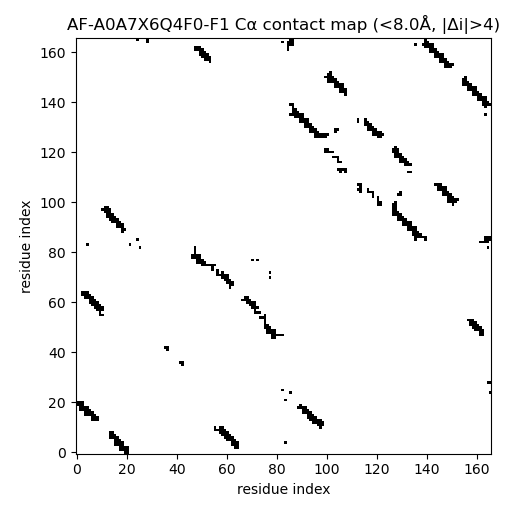. GLU A 1 90 ? 5.314 -7.938 -7.132 1.00 93.88 90 GLU A CA 1
ATOM 749 C C . GLU A 1 90 ? 5.504 -6.945 -5.987 1.00 93.88 90 GLU A C 1
ATOM 751 O O . GLU A 1 90 ? 6.608 -6.803 -5.469 1.00 93.88 90 GLU A O 1
ATOM 756 N N . TYR A 1 91 ? 4.439 -6.264 -5.586 1.00 94.44 91 TYR A N 1
ATOM 757 C CA . TYR A 1 91 ? 4.425 -5.357 -4.445 1.00 94.44 91 TYR A CA 1
ATOM 758 C C . TYR A 1 91 ? 3.762 -6.042 -3.263 1.00 94.44 91 TYR A C 1
ATOM 760 O O . TYR A 1 91 ? 2.665 -6.580 -3.398 1.00 94.44 91 TYR A O 1
ATOM 768 N N . HIS A 1 92 ? 4.407 -5.991 -2.108 1.00 96.38 92 HIS A N 1
ATOM 769 C CA . HIS A 1 92 ? 3.782 -6.307 -0.836 1.00 96.38 92 HIS A CA 1
ATOM 770 C C . HIS A 1 92 ? 3.181 -5.035 -0.259 1.00 96.38 92 HIS A C 1
ATOM 772 O O . HIS A 1 92 ? 3.806 -3.975 -0.313 1.00 96.38 92 HIS A O 1
ATOM 778 N N . ILE A 1 93 ? 1.965 -5.149 0.259 1.00 96.88 93 ILE A N 1
ATOM 779 C CA . ILE A 1 93 ? 1.196 -4.023 0.772 1.00 96.88 93 ILE A CA 1
ATOM 780 C C . ILE A 1 93 ? 0.588 -4.431 2.107 1.00 96.88 93 ILE A C 1
ATOM 782 O O . ILE A 1 93 ? 0.016 -5.517 2.221 1.00 96.88 93 ILE A O 1
ATOM 786 N N . GLU A 1 94 ? 0.700 -3.556 3.099 1.00 97.62 94 GLU A N 1
ATOM 787 C CA . GLU A 1 94 ? 0.103 -3.727 4.419 1.00 97.62 94 GLU A CA 1
ATOM 788 C C . GLU A 1 94 ? -0.549 -2.422 4.871 1.00 97.62 94 GLU A C 1
ATOM 790 O O . GLU A 1 94 ? 0.082 -1.370 4.826 1.00 97.62 94 GLU A O 1
ATOM 795 N N . TRP A 1 95 ? -1.799 -2.516 5.316 1.00 97.81 95 TRP A N 1
ATOM 796 C CA . TRP A 1 95 ? -2.454 -1.526 6.162 1.00 97.81 95 TRP A CA 1
ATOM 797 C C . TRP A 1 95 ? -2.412 -2.035 7.599 1.00 97.81 95 TRP A C 1
ATOM 799 O O . TRP A 1 95 ? -2.969 -3.095 7.881 1.00 97.81 95 TRP A O 1
ATOM 809 N N . GLU A 1 96 ? -1.774 -1.295 8.494 1.00 97.50 96 GLU A N 1
ATOM 810 C CA . GLU A 1 96 ? -1.756 -1.538 9.932 1.00 97.50 96 GLU A CA 1
ATOM 811 C C . GLU A 1 96 ? -2.627 -0.483 10.623 1.00 97.50 96 GLU A C 1
ATOM 813 O O . GLU A 1 96 ? -2.359 0.713 10.532 1.00 97.50 96 GLU A O 1
ATOM 818 N N . PHE A 1 97 ? -3.700 -0.913 11.283 1.00 96.56 97 PHE A N 1
ATOM 819 C CA . PHE A 1 97 ? -4.692 -0.012 11.868 1.00 96.56 97 PHE A CA 1
ATOM 820 C C . PHE A 1 97 ? -4.287 0.393 13.287 1.00 96.56 97 PHE A C 1
ATOM 822 O O . PHE A 1 97 ? -3.992 -0.456 14.128 1.00 96.56 97 PHE A O 1
ATOM 829 N N . PHE A 1 98 ? -4.327 1.694 13.585 1.00 93.69 98 PHE A N 1
ATOM 830 C CA . PHE A 1 98 ? -3.926 2.230 14.895 1.00 93.69 98 PHE A CA 1
ATOM 831 C C . PHE A 1 98 ? -4.946 1.965 16.003 1.00 93.69 98 PHE A C 1
ATOM 833 O O . PHE A 1 98 ? -4.658 2.144 17.184 1.00 93.69 98 PHE A O 1
ATOM 840 N N . THR A 1 99 ? -6.154 1.554 15.623 1.00 90.69 99 THR A N 1
ATOM 841 C CA . THR A 1 99 ? -7.245 1.221 16.538 1.00 90.69 99 THR A CA 1
ATOM 842 C C . THR A 1 99 ? -7.798 -0.156 16.203 1.00 90.69 99 THR A C 1
ATOM 844 O O . THR A 1 99 ? -7.588 -0.670 15.102 1.00 90.69 99 THR A O 1
ATOM 847 N N . SER A 1 100 ? -8.502 -0.770 17.155 1.00 90.19 100 SER A N 1
ATOM 848 C CA . SER A 1 100 ? -9.195 -2.029 16.892 1.00 90.19 100 SER A CA 1
ATOM 849 C C . SER A 1 100 ? -10.290 -1.813 15.848 1.00 90.19 100 SER A C 1
ATOM 851 O O . SER A 1 100 ? -11.106 -0.901 15.979 1.00 90.19 100 SER A O 1
ATOM 853 N N . ILE A 1 101 ? -10.307 -2.674 14.835 1.00 95.31 101 ILE A N 1
ATOM 854 C CA . ILE A 1 101 ? -11.319 -2.709 13.780 1.00 95.31 101 ILE A CA 1
ATOM 855 C C . ILE A 1 101 ? -11.887 -4.125 13.671 1.00 95.31 101 ILE A C 1
ATOM 857 O O . ILE A 1 101 ? -11.197 -5.097 13.987 1.00 95.31 101 ILE A O 1
ATOM 861 N N . ASP A 1 102 ? -13.135 -4.235 13.227 1.00 94.19 102 ASP A N 1
ATOM 862 C CA . ASP A 1 102 ? -13.853 -5.512 13.169 1.00 94.19 102 ASP A CA 1
ATOM 863 C C . ASP A 1 102 ? -13.456 -6.332 11.936 1.00 94.19 102 ASP A C 1
ATOM 865 O O . ASP A 1 102 ? -13.385 -7.560 11.987 1.00 94.19 102 ASP A O 1
ATOM 869 N N . ASP A 1 103 ? -13.217 -5.649 10.814 1.00 97.19 103 ASP A N 1
ATOM 870 C CA . ASP A 1 103 ? -12.931 -6.263 9.518 1.00 97.19 103 ASP A CA 1
ATOM 871 C C . ASP A 1 103 ? -12.288 -5.253 8.556 1.00 97.19 103 ASP A C 1
ATOM 873 O O . ASP A 1 103 ? -12.533 -4.047 8.669 1.00 97.19 103 ASP A O 1
ATOM 877 N N . ALA A 1 104 ? -11.516 -5.737 7.581 1.00 98.19 104 ALA A N 1
ATOM 878 C CA . ALA A 1 104 ? -10.997 -4.937 6.474 1.00 98.19 104 ALA A CA 1
ATOM 879 C C . ALA A 1 104 ? -10.788 -5.775 5.208 1.00 98.19 104 ALA A C 1
ATOM 881 O O . ALA A 1 104 ? -10.321 -6.908 5.264 1.00 98.19 104 ALA A O 1
ATOM 882 N N . TYR A 1 105 ? -11.084 -5.215 4.040 1.00 98.25 105 TYR A N 1
ATOM 883 C CA . TYR A 1 105 ? -10.915 -5.906 2.761 1.00 98.25 105 TYR A CA 1
ATOM 884 C C . TYR A 1 105 ? -10.822 -4.924 1.592 1.00 98.25 105 TYR A C 1
ATOM 886 O O . TYR A 1 105 ? -11.189 -3.754 1.702 1.00 98.25 105 TYR A O 1
ATOM 894 N N . LEU A 1 106 ? -10.335 -5.412 0.447 1.00 98.25 106 LEU A N 1
ATOM 895 C CA . LEU A 1 106 ? -10.370 -4.657 -0.803 1.00 98.25 106 LEU A CA 1
ATOM 896 C C . LEU A 1 106 ? -11.652 -4.941 -1.594 1.00 98.25 106 LEU A C 1
ATOM 898 O O . LEU A 1 106 ? -12.132 -6.074 -1.639 1.00 98.25 106 LEU A O 1
ATOM 902 N N . THR A 1 107 ? -12.167 -3.920 -2.277 1.00 97.44 107 THR A N 1
ATOM 903 C CA . THR A 1 107 ? -13.320 -4.000 -3.196 1.00 97.44 107 THR A CA 1
ATOM 904 C C . THR A 1 107 ? -12.912 -3.760 -4.650 1.00 97.44 107 THR A C 1
ATOM 906 O O . THR A 1 107 ? -13.633 -3.157 -5.446 1.00 97.44 107 THR A O 1
ATOM 909 N N . HIS A 1 108 ? -11.718 -4.213 -5.032 1.00 96.19 108 HIS A N 1
ATOM 910 C CA . HIS A 1 108 ? -11.202 -4.018 -6.378 1.00 96.19 108 HIS A CA 1
ATOM 911 C C . HIS A 1 108 ? -12.015 -4.816 -7.413 1.00 96.19 108 HIS A C 1
ATOM 913 O O . HIS A 1 108 ? -12.436 -5.947 -7.169 1.00 96.19 108 HIS A O 1
ATOM 919 N N . ARG A 1 109 ? -12.197 -4.257 -8.619 1.00 93.62 109 ARG A N 1
ATOM 920 C CA . ARG A 1 109 ? -12.959 -4.903 -9.710 1.00 93.62 109 ARG A CA 1
ATOM 921 C C . ARG A 1 109 ? -12.383 -6.252 -10.152 1.00 93.62 109 ARG A C 1
ATOM 923 O O . ARG A 1 109 ? -13.113 -7.121 -10.612 1.00 93.62 109 ARG A O 1
ATOM 930 N N . ASN A 1 110 ? -11.064 -6.416 -10.042 1.00 92.50 110 ASN A N 1
ATOM 931 C CA . ASN A 1 110 ? -10.401 -7.690 -10.289 1.00 92.50 110 ASN A CA 1
ATOM 932 C C . ASN A 1 110 ? -10.367 -8.497 -8.990 1.00 92.50 110 ASN A C 1
ATOM 934 O O . ASN A 1 110 ? -9.601 -8.163 -8.082 1.00 92.50 110 ASN A O 1
ATOM 938 N N . ARG A 1 111 ? -11.150 -9.580 -8.952 1.00 92.75 111 ARG A N 1
ATOM 939 C CA . ARG A 1 111 ? -11.253 -10.490 -7.809 1.00 92.75 111 ARG A CA 1
ATOM 940 C C . ARG A 1 111 ? -9.902 -11.078 -7.394 1.00 92.75 111 ARG A C 1
ATOM 942 O O . ARG A 1 111 ? -9.668 -11.208 -6.201 1.00 92.75 111 ARG A O 1
ATOM 949 N N . SER A 1 112 ? -8.984 -11.334 -8.332 1.00 91.69 112 SER A N 1
ATOM 950 C CA . SER A 1 112 ? -7.666 -11.884 -7.985 1.00 91.69 112 SER A CA 1
ATOM 951 C C . SER A 1 112 ? -6.840 -10.935 -7.114 1.00 91.69 112 SER A C 1
ATOM 953 O O . SER A 1 112 ? -5.985 -11.395 -6.365 1.00 91.69 112 SER A O 1
ATOM 955 N N . ILE A 1 113 ? -7.074 -9.618 -7.214 1.00 94.06 113 ILE A N 1
ATOM 956 C CA . ILE A 1 113 ? -6.455 -8.645 -6.311 1.00 94.06 113 ILE A CA 1
ATOM 957 C C . ILE A 1 113 ? -7.074 -8.784 -4.924 1.00 94.06 113 ILE A C 1
ATOM 959 O O . ILE A 1 113 ? -6.326 -8.929 -3.973 1.00 94.06 113 ILE A O 1
ATOM 963 N N . ASN A 1 114 ? -8.404 -8.829 -4.801 1.00 96.19 114 ASN A N 1
ATOM 964 C CA . ASN A 1 114 ? -9.073 -8.965 -3.499 1.00 96.19 114 ASN A CA 1
ATOM 965 C C . ASN A 1 114 ? -8.653 -10.244 -2.765 1.00 96.19 114 ASN A C 1
ATOM 967 O O . ASN A 1 114 ? -8.303 -10.196 -1.589 1.00 96.19 114 ASN A O 1
ATOM 971 N N . ASP A 1 115 ? -8.624 -11.372 -3.477 1.00 94.75 115 ASP A N 1
ATOM 972 C CA . ASP A 1 115 ? -8.285 -12.683 -2.913 1.00 94.75 115 ASP A CA 1
ATOM 973 C C . ASP A 1 115 ? -6.829 -12.762 -2.419 1.00 94.75 115 ASP A C 1
ATOM 975 O O . ASP A 1 115 ? -6.496 -13.622 -1.599 1.00 94.75 115 ASP A O 1
ATOM 979 N N . GLY A 1 116 ? -5.969 -11.861 -2.908 1.00 95.50 116 GLY A N 1
ATOM 980 C CA . GLY A 1 116 ? -4.568 -11.733 -2.516 1.00 95.50 116 GLY A CA 1
ATOM 981 C C . GLY A 1 116 ? -4.342 -11.023 -1.179 1.00 95.50 116 GLY A C 1
ATOM 982 O O . GLY A 1 116 ? -3.198 -10.989 -0.723 1.00 95.50 116 GLY A O 1
ATOM 983 N N . PHE A 1 117 ? -5.390 -10.475 -0.554 1.00 98.00 117 PHE A N 1
ATOM 984 C CA . PHE A 1 117 ? -5.309 -9.786 0.734 1.00 98.00 117 PHE A CA 1
ATOM 985 C C . PHE A 1 117 ? -6.005 -10.566 1.847 1.00 98.00 117 PHE A C 1
ATOM 987 O O . PHE A 1 117 ? -7.037 -11.216 1.655 1.00 98.00 117 PHE A O 1
ATOM 994 N N . ARG A 1 118 ? -5.418 -10.506 3.043 1.00 98.12 118 ARG A N 1
ATOM 995 C CA . ARG A 1 118 ? -5.901 -11.186 4.243 1.00 98.12 118 ARG A CA 1
ATOM 996 C C . ARG A 1 118 ? -5.954 -10.219 5.409 1.00 98.12 118 ARG A C 1
ATOM 998 O O . ARG A 1 118 ? -4.952 -9.602 5.766 1.00 98.12 118 ARG A O 1
ATOM 1005 N N . PHE A 1 119 ? -7.137 -10.116 6.001 1.00 98.19 119 PHE A N 1
ATOM 1006 C CA . PHE A 1 119 ? -7.321 -9.420 7.260 1.00 98.19 119 PHE A CA 1
ATOM 1007 C C . PHE A 1 119 ? -6.867 -10.301 8.419 1.00 98.19 119 PHE A C 1
ATOM 1009 O O . PHE A 1 119 ? -7.154 -11.497 8.464 1.00 98.19 119 PHE A O 1
ATOM 1016 N N . SER A 1 120 ? -6.150 -9.699 9.356 1.00 96.81 120 SER A N 1
ATOM 1017 C CA . SER A 1 120 ? -5.804 -10.285 10.641 1.00 96.81 120 SER A CA 1
ATOM 1018 C C . SER A 1 120 ? -6.258 -9.318 11.735 1.00 96.81 120 SER A C 1
ATOM 1020 O O . SER A 1 120 ? -5.742 -8.198 11.785 1.00 96.81 120 SER A O 1
ATOM 1022 N N . PRO A 1 121 ? -7.206 -9.713 12.603 1.00 95.19 121 PRO A N 1
ATOM 1023 C CA . PRO A 1 121 ? -7.672 -8.853 13.684 1.00 95.19 121 PRO A CA 1
ATOM 1024 C C . PRO A 1 121 ? -6.561 -8.610 14.709 1.00 95.19 121 PRO A C 1
ATOM 1026 O O . PRO A 1 121 ? -5.594 -9.375 14.786 1.00 95.19 121 PRO A O 1
ATOM 1029 N N . ALA A 1 122 ? -6.723 -7.561 15.516 1.00 93.94 122 ALA A N 1
ATOM 1030 C CA . ALA A 1 122 ? -5.810 -7.266 16.615 1.00 93.94 122 ALA A CA 1
ATOM 1031 C C . ALA A 1 122 ? -5.741 -8.456 17.588 1.00 93.94 122 ALA A C 1
ATOM 1033 O O . ALA A 1 122 ? -6.766 -9.047 17.941 1.00 93.94 122 ALA A O 1
ATOM 1034 N N . ARG A 1 123 ? -4.526 -8.827 18.001 1.00 90.12 123 ARG A N 1
ATOM 1035 C CA . ARG A 1 123 ? -4.268 -9.911 18.962 1.00 90.12 123 ARG A CA 1
ATOM 1036 C C . ARG A 1 123 ? -3.073 -9.554 19.827 1.00 90.12 123 ARG A C 1
ATOM 1038 O O . ARG A 1 123 ? -2.032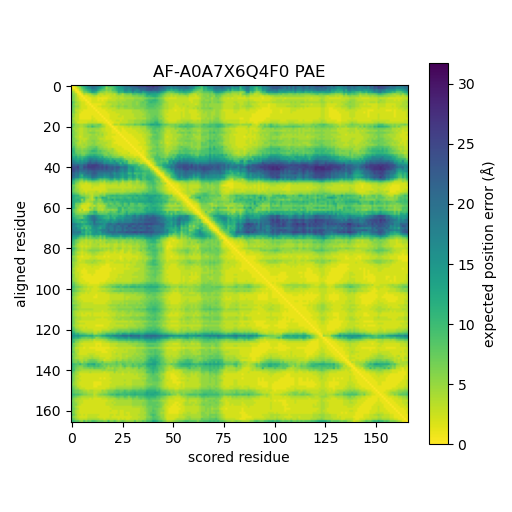 -9.167 19.297 1.00 90.12 123 ARG A O 1
ATOM 1045 N N . ASP A 1 124 ? -3.210 -9.741 21.136 1.00 86.44 124 ASP A N 1
ATOM 1046 C CA . ASP A 1 124 ? -2.185 -9.404 22.126 1.00 86.44 124 ASP A CA 1
ATOM 1047 C C . ASP A 1 124 ? -1.656 -7.972 21.913 1.00 86.44 124 ASP A C 1
ATOM 1049 O O . ASP A 1 124 ? -2.426 -7.016 21.873 1.00 86.44 124 ASP A O 1
ATOM 1053 N N . ASN A 1 125 ? -0.344 -7.829 21.717 1.00 85.88 125 ASN A N 1
ATOM 1054 C CA . ASN A 1 125 ? 0.341 -6.564 21.465 1.00 85.88 125 ASN A CA 1
ATOM 1055 C C . ASN A 1 125 ? 0.526 -6.265 19.962 1.00 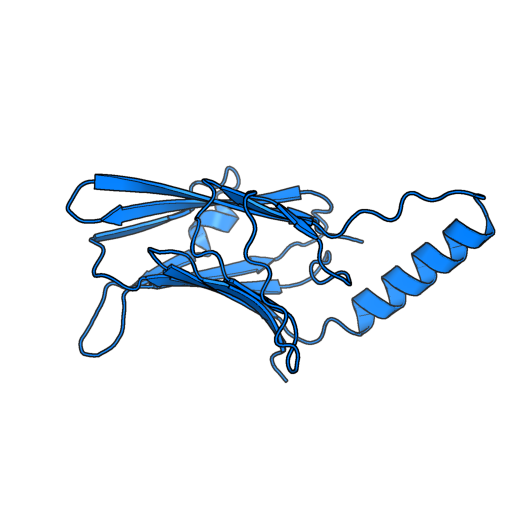85.88 125 ASN A C 1
ATOM 1057 O O . ASN A 1 125 ? 1.459 -5.555 19.586 1.00 85.88 125 ASN A O 1
ATOM 1061 N N . ARG A 1 126 ? -0.287 -6.871 19.081 1.00 90.31 126 ARG A N 1
ATOM 1062 C CA . ARG A 1 126 ? -0.239 -6.647 17.628 1.00 90.31 126 ARG A CA 1
ATOM 1063 C C . ARG A 1 126 ? -1.516 -5.956 17.138 1.00 90.31 126 ARG A C 1
ATOM 1065 O O . ARG A 1 126 ? -2.606 -6.491 17.362 1.00 90.31 126 ARG A O 1
ATOM 1072 N N . PRO A 1 127 ? -1.395 -4.823 16.425 1.00 95.06 127 PRO A N 1
ATOM 1073 C CA . PRO A 1 127 ? -2.539 -4.146 15.825 1.00 95.06 127 PRO A CA 1
ATOM 1074 C C . PRO A 1 127 ? -3.183 -4.990 14.719 1.00 95.06 127 PRO A C 1
ATOM 1076 O O . PRO A 1 127 ? -2.558 -5.892 14.142 1.00 95.06 127 PRO A O 1
ATOM 1079 N N . ALA A 1 128 ? -4.444 -4.675 14.423 1.00 97.00 128 ALA A N 1
ATOM 1080 C CA . ALA A 1 128 ? -5.159 -5.255 13.296 1.00 97.00 128 ALA A CA 1
ATOM 1081 C C . ALA A 1 128 ? -4.480 -4.848 11.981 1.00 97.00 128 ALA A C 1
ATOM 1083 O O . ALA A 1 128 ? -3.965 -3.735 11.859 1.00 97.00 128 ALA A O 1
ATOM 1084 N N . ARG A 1 129 ? -4.480 -5.740 10.989 1.00 97.75 129 ARG A N 1
ATOM 1085 C CA . ARG A 1 129 ? -3.822 -5.495 9.701 1.00 97.75 129 ARG A CA 1
ATOM 1086 C C . ARG A 1 129 ? -4.561 -6.119 8.530 1.00 97.75 129 ARG A C 1
ATOM 1088 O O . ARG A 1 129 ? -5.110 -7.211 8.653 1.00 97.75 129 ARG A O 1
ATOM 1095 N N . LEU A 1 130 ? -4.499 -5.466 7.378 1.00 98.50 130 LEU A N 1
ATOM 1096 C CA . LEU A 1 130 ? -4.825 -6.052 6.082 1.00 98.50 130 LEU A CA 1
ATOM 1097 C C . LEU A 1 130 ? -3.539 -6.113 5.267 1.00 98.50 130 LEU A C 1
ATOM 1099 O O . LEU A 1 130 ? -2.962 -5.073 4.965 1.00 98.50 130 LEU A O 1
ATOM 1103 N N . SER A 1 131 ? -3.089 -7.306 4.895 1.00 98.00 131 SER A N 1
ATOM 1104 C CA . SER A 1 131 ? -1.853 -7.459 4.128 1.00 98.00 131 SER A CA 1
ATOM 1105 C C . SER A 1 131 ? -2.021 -8.397 2.946 1.00 98.00 131 SER A C 1
ATOM 1107 O O . SER A 1 131 ? -2.871 -9.288 2.943 1.00 98.00 131 SER A O 1
ATOM 1109 N N . GLY A 1 132 ? -1.230 -8.167 1.904 1.00 97.38 132 GLY A N 1
ATOM 1110 C CA . GLY A 1 132 ? -1.319 -8.928 0.670 1.00 97.38 132 GLY A CA 1
ATOM 1111 C C . GLY A 1 132 ? -0.229 -8.576 -0.324 1.00 97.38 132 GLY A C 1
ATOM 1112 O O . GLY A 1 132 ? 0.696 -7.811 -0.038 1.00 97.38 132 GLY A O 1
ATOM 1113 N N . THR A 1 133 ? -0.342 -9.164 -1.511 1.00 95.94 133 THR A N 1
ATOM 1114 C CA . THR A 1 133 ? 0.572 -8.886 -2.622 1.00 95.94 133 THR A CA 1
ATOM 1115 C C . THR A 1 133 ? -0.184 -8.543 -3.889 1.00 95.94 133 THR A C 1
ATOM 1117 O O . THR A 1 133 ? -1.284 -9.034 -4.133 1.00 95.94 133 THR A O 1
ATOM 1120 N N . ILE A 1 134 ? 0.435 -7.712 -4.720 1.00 93.88 134 ILE A N 1
ATOM 1121 C CA . ILE A 1 134 ? -0.064 -7.364 -6.044 1.00 93.88 134 ILE A CA 1
ATOM 1122 C C . ILE A 1 134 ? 1.033 -7.625 -7.052 1.00 93.88 134 ILE A C 1
ATOM 1124 O O . ILE A 1 134 ? 2.108 -7.037 -6.979 1.00 93.88 134 ILE A O 1
ATOM 1128 N N . ARG A 1 135 ? 0.731 -8.460 -8.042 1.00 91.94 135 ARG A N 1
ATOM 1129 C CA . ARG A 1 135 ? 1.557 -8.613 -9.238 1.00 91.94 135 ARG A CA 1
ATOM 1130 C C . ARG A 1 135 ? 1.000 -7.712 -10.321 1.00 91.94 135 ARG A C 1
ATOM 1132 O O . ARG A 1 135 ? -0.118 -7.929 -10.783 1.00 91.94 135 ARG A O 1
ATOM 1139 N N . THR A 1 136 ? 1.773 -6.709 -10.725 1.00 87.12 136 THR A N 1
ATOM 1140 C CA . THR A 1 136 ? 1.341 -5.783 -11.779 1.00 87.12 136 THR A CA 1
ATOM 1141 C C . THR A 1 136 ? 1.217 -6.490 -13.128 1.00 87.12 136 THR A C 1
ATOM 1143 O O . THR A 1 136 ? 0.293 -6.191 -13.881 1.00 87.12 136 THR A O 1
ATOM 1146 N N . GLY A 1 137 ? 2.072 -7.482 -13.418 1.00 86.25 137 GLY A N 1
ATOM 1147 C CA . GLY A 1 137 ? 2.117 -8.122 -14.740 1.00 86.25 137 GLY A CA 1
ATOM 1148 C C . GLY A 1 137 ? 2.299 -7.058 -15.823 1.00 86.25 137 GLY A C 1
ATOM 1149 O O . GLY A 1 137 ? 2.968 -6.067 -15.569 1.00 86.25 137 GLY A O 1
ATOM 1150 N N . ASN A 1 138 ? 1.630 -7.187 -16.966 1.00 80.06 138 ASN A N 1
ATOM 1151 C CA . ASN A 1 138 ? 1.662 -6.166 -18.026 1.00 80.06 138 ASN A CA 1
ATOM 1152 C C . ASN A 1 138 ? 0.599 -5.059 -17.839 1.00 80.06 138 ASN A C 1
ATOM 1154 O O . ASN A 1 138 ? 0.213 -4.393 -18.801 1.00 80.06 138 ASN A O 1
ATOM 1158 N N . ASN A 1 139 ? 0.054 -4.884 -16.628 1.00 81.38 139 ASN A N 1
ATOM 1159 C CA . ASN A 1 139 ? -0.977 -3.879 -16.364 1.00 81.38 139 ASN A CA 1
ATOM 1160 C C . ASN A 1 139 ? -0.336 -2.513 -16.091 1.00 81.38 139 ASN A C 1
ATOM 1162 O O . ASN A 1 139 ? -0.143 -2.124 -14.939 1.00 81.38 139 ASN A O 1
ATOM 1166 N N . ILE A 1 140 ? -0.014 -1.802 -17.168 1.00 83.81 140 ILE A N 1
ATOM 1167 C CA . ILE A 1 140 ? 0.496 -0.425 -17.148 1.00 83.81 140 ILE A CA 1
ATOM 1168 C C . ILE A 1 140 ? -0.666 0.562 -16.930 1.00 83.81 140 ILE A C 1
ATOM 1170 O O . ILE A 1 140 ? -1.787 0.342 -17.395 1.00 83.81 140 ILE A O 1
ATOM 1174 N N . GLY A 1 141 ? -0.391 1.677 -16.252 1.00 88.44 141 GLY A N 1
ATOM 1175 C CA . GLY A 1 141 ? -1.348 2.747 -15.969 1.00 88.44 141 GLY A CA 1
ATOM 1176 C C . GLY A 1 141 ? -1.836 2.749 -14.519 1.00 88.44 141 GLY A C 1
ATOM 1177 O O . GLY A 1 141 ? -1.167 2.255 -13.617 1.00 88.44 141 GLY A O 1
ATOM 1178 N N . TRP A 1 142 ? -3.000 3.350 -14.272 1.00 92.62 142 TRP A N 1
ATOM 1179 C CA . TRP A 1 142 ? -3.501 3.571 -12.911 1.00 92.62 142 TRP A CA 1
ATOM 1180 C C . TRP A 1 142 ? -3.963 2.283 -12.219 1.00 92.62 142 TRP A C 1
ATOM 1182 O O . TRP A 1 142 ? -5.022 1.737 -12.545 1.00 92.62 142 TRP A O 1
ATOM 1192 N N . MET A 1 143 ? -3.218 1.871 -11.193 1.00 94.44 143 MET A N 1
ATOM 1193 C CA . MET A 1 143 ? -3.658 0.913 -10.183 1.00 94.44 143 MET A CA 1
ATOM 1194 C C . MET A 1 143 ? -4.482 1.640 -9.120 1.00 94.44 143 MET A C 1
ATOM 1196 O O . MET A 1 143 ? -4.117 2.736 -8.697 1.00 94.44 143 MET A O 1
ATOM 1200 N N . ARG A 1 144 ? -5.586 1.030 -8.683 1.00 95.25 144 ARG A N 1
ATOM 1201 C CA . ARG A 1 144 ? -6.446 1.543 -7.608 1.00 95.25 144 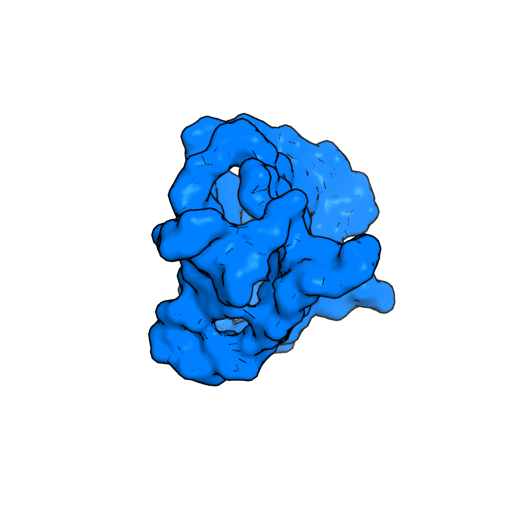ARG A CA 1
ATOM 1202 C C . ARG A 1 144 ? -6.717 0.428 -6.616 1.00 95.25 144 ARG A C 1
ATOM 1204 O O . ARG A 1 144 ? -7.080 -0.662 -7.038 1.00 95.25 144 ARG A O 1
ATOM 1211 N N . LEU A 1 145 ? -6.583 0.700 -5.328 1.00 96.94 145 LEU A N 1
ATOM 1212 C CA . LEU A 1 145 ? -6.849 -0.236 -4.240 1.00 96.94 145 LEU A CA 1
ATOM 1213 C C . LEU A 1 145 ? -7.910 0.375 -3.326 1.00 96.94 145 LEU A C 1
ATOM 1215 O O . LEU A 1 145 ? -7.560 1.114 -2.404 1.00 96.94 145 LEU A O 1
ATOM 1219 N N . PRO A 1 146 ? -9.200 0.129 -3.616 1.00 97.56 146 PRO A N 1
ATOM 1220 C CA . PRO A 1 146 ? -10.284 0.570 -2.755 1.00 97.56 146 PRO A CA 1
ATOM 1221 C C . PRO A 1 146 ? -10.339 -0.337 -1.521 1.00 97.56 146 PRO A C 1
ATOM 1223 O O . PRO A 1 146 ? -10.636 -1.527 -1.620 1.00 97.56 146 PRO A O 1
ATOM 1226 N N . LEU A 1 147 ? -10.003 0.236 -0.375 1.00 98.31 147 LEU A N 1
ATOM 1227 C CA . LEU A 1 147 ? -10.064 -0.342 0.957 1.00 98.31 147 LEU A CA 1
ATOM 1228 C C . LEU A 1 147 ? -11.423 -0.043 1.593 1.00 98.31 147 LEU A C 1
ATOM 1230 O O . LEU A 1 147 ? -11.880 1.100 1.601 1.00 98.31 147 LEU A O 1
ATOM 1234 N N . VAL A 1 148 ? -12.017 -1.060 2.207 1.00 98.25 148 VAL A N 1
ATOM 1235 C CA . VAL A 1 148 ? -13.133 -0.931 3.147 1.00 98.25 148 VAL A CA 1
ATOM 1236 C C . VAL A 1 148 ? -12.682 -1.481 4.495 1.00 98.25 148 VAL A C 1
ATOM 1238 O O . VAL A 1 148 ? -12.083 -2.554 4.542 1.00 98.25 148 VAL A O 1
ATOM 1241 N N . TYR A 1 149 ? -12.968 -0.772 5.585 1.00 97.88 149 TYR A N 1
ATOM 1242 C CA . TYR A 1 149 ? -12.713 -1.243 6.950 1.00 97.88 149 TYR A CA 1
ATOM 1243 C C . TYR A 1 149 ? -13.852 -0.855 7.890 1.00 97.88 149 TYR A C 1
ATOM 1245 O O . TYR A 1 149 ? -14.534 0.145 7.672 1.00 97.88 149 TYR A O 1
ATOM 1253 N N . LYS A 1 150 ? -14.080 -1.668 8.924 1.00 97.19 150 LYS A N 1
ATOM 1254 C CA . LYS A 1 150 ? -15.158 -1.475 9.899 1.00 97.19 150 LYS A CA 1
ATOM 1255 C C . LYS A 1 150 ? -14.605 -1.044 11.247 1.00 97.19 150 LYS A C 1
ATOM 1257 O O . LYS A 1 150 ? -13.894 -1.813 11.887 1.00 97.19 150 LYS A O 1
ATOM 1262 N N . LYS A 1 151 ? -14.940 0.165 11.684 1.00 93.38 151 LYS A N 1
ATOM 1263 C CA . LYS A 1 151 ? -14.486 0.747 12.949 1.00 93.38 151 LYS A CA 1
ATOM 1264 C C . LYS A 1 151 ? -15.715 1.156 13.751 1.00 93.38 151 LYS A C 1
ATOM 1266 O O . LYS A 1 151 ? -16.557 1.884 13.243 1.00 93.38 151 LYS A O 1
ATOM 1271 N N . LEU A 1 152 ? -15.827 0.675 14.991 1.00 89.00 152 LEU A N 1
ATOM 1272 C CA . LEU A 1 152 ? -16.975 0.957 15.870 1.00 89.00 152 LEU A CA 1
ATOM 1273 C C . LEU A 1 152 ? -18.336 0.610 15.225 1.00 89.00 152 LEU A C 1
ATOM 1275 O O . LEU A 1 152 ? -19.315 1.326 15.407 1.00 89.00 152 LEU A O 1
ATOM 1279 N N . GLY A 1 153 ? -18.397 -0.476 14.446 1.00 88.38 153 GLY A N 1
ATOM 1280 C CA . GLY A 1 153 ? -19.604 -0.878 13.716 1.00 88.38 153 GLY A CA 1
ATOM 1281 C C . GLY A 1 153 ? -19.909 -0.070 12.445 1.00 88.38 153 GLY A C 1
ATOM 1282 O O . GLY A 1 153 ? -20.787 -0.469 11.679 1.00 88.38 153 GLY A O 1
ATOM 1283 N N . GLU A 1 154 ? -19.175 1.010 12.163 1.00 94.38 154 GLU A N 1
ATOM 1284 C CA . GLU A 1 154 ? -19.337 1.829 10.960 1.00 94.38 154 GLU A CA 1
ATOM 1285 C C . GLU A 1 154 ? -18.365 1.407 9.857 1.00 94.38 154 GLU A C 1
ATOM 1287 O O . GLU A 1 154 ? -17.222 1.026 10.110 1.00 94.38 154 GLU A O 1
ATOM 1292 N N . SER A 1 155 ? -18.827 1.454 8.605 1.00 96.69 155 SER A N 1
ATOM 1293 C CA . SER A 1 155 ? -17.996 1.138 7.440 1.00 96.69 155 SER A CA 1
ATOM 1294 C C . SER A 1 155 ? -17.338 2.401 6.891 1.00 96.69 155 SER A C 1
ATOM 1296 O O . SER A 1 155 ? -18.019 3.322 6.445 1.00 96.69 155 SER A O 1
ATOM 1298 N N . HIS A 1 156 ? -16.012 2.398 6.863 1.00 96.56 156 HIS A N 1
ATOM 1299 C CA . HIS A 1 156 ? -15.171 3.446 6.305 1.00 96.56 156 HIS A CA 1
ATOM 1300 C C . HIS A 1 156 ? -14.552 2.982 4.988 1.00 96.56 156 HIS A C 1
ATOM 1302 O O . HIS A 1 156 ? -14.377 1.783 4.747 1.00 96.56 156 HIS A O 1
ATOM 1308 N N . GLN A 1 157 ? -14.218 3.940 4.125 1.00 96.38 157 GLN A N 1
ATOM 1309 C CA . GLN A 1 157 ? -13.616 3.675 2.824 1.00 96.38 157 GLN A CA 1
ATOM 1310 C C . GLN A 1 157 ? -12.375 4.534 2.628 1.00 96.38 157 GLN A C 1
ATOM 1312 O O . GLN A 1 157 ? -12.357 5.708 2.993 1.00 96.38 157 GLN A O 1
ATOM 1317 N N . SER A 1 158 ? -11.361 3.947 2.003 1.00 95.06 158 SER A N 1
ATOM 1318 C CA . SER A 1 158 ? -10.201 4.666 1.496 1.00 95.06 158 SER A CA 1
ATOM 1319 C C . SER A 1 158 ? -9.775 4.091 0.147 1.00 95.06 158 SER A C 1
ATOM 1321 O O . SER A 1 158 ? -10.062 2.941 -0.161 1.00 95.06 158 SER A O 1
ATOM 1323 N N . GLN A 1 159 ? -9.100 4.867 -0.689 1.00 95.50 159 GLN A N 1
ATOM 1324 C CA . GLN A 1 159 ? -8.595 4.435 -1.980 1.00 95.50 159 GLN A CA 1
ATOM 1325 C C . GLN A 1 159 ? -7.163 4.918 -2.161 1.00 95.50 159 GLN A C 1
ATOM 1327 O O . GLN A 1 159 ? -6.913 6.116 -2.275 1.00 95.50 159 GLN A O 1
ATOM 1332 N N . LEU A 1 160 ? -6.236 3.968 -2.271 1.00 94.81 160 LEU A N 1
ATOM 1333 C CA . LEU A 1 160 ? -4.892 4.239 -2.766 1.00 94.81 160 LEU A CA 1
ATOM 1334 C C . LEU A 1 160 ? -4.888 4.125 -4.292 1.00 94.81 160 LEU A C 1
ATOM 1336 O O . LEU A 1 160 ? -5.328 3.112 -4.832 1.00 94.81 160 LEU A O 1
ATOM 1340 N N . SER A 1 161 ? -4.329 5.108 -4.990 1.00 94.00 161 SER A N 1
ATOM 1341 C CA . SER A 1 161 ? -4.074 5.027 -6.430 1.00 94.00 161 SER A CA 1
ATOM 1342 C C . SER A 1 161 ? -2.628 5.367 -6.759 1.00 94.00 161 SER A C 1
ATOM 1344 O O . SER A 1 161 ? -2.069 6.296 -6.189 1.00 94.00 161 SER A O 1
ATOM 1346 N N . PHE A 1 162 ? -2.022 4.655 -7.703 1.00 92.56 162 PHE A N 1
ATOM 1347 C CA . PHE A 1 162 ? -0.678 4.955 -8.200 1.00 92.56 162 PHE A CA 1
ATOM 1348 C C . PHE A 1 162 ? -0.529 4.524 -9.659 1.00 92.56 162 PHE A C 1
ATOM 1350 O O . PHE A 1 162 ? -1.231 3.626 -10.130 1.00 92.56 162 PHE A O 1
ATOM 1357 N N . GLU A 1 163 ? 0.378 5.169 -10.385 1.00 91.25 163 GLU A N 1
ATOM 1358 C CA . GLU A 1 163 ? 0.663 4.834 -11.780 1.00 91.25 163 GLU A CA 1
ATOM 1359 C C . GLU A 1 163 ? 1.728 3.732 -11.881 1.00 91.25 163 GLU A C 1
ATOM 1361 O O . GLU A 1 163 ? 2.815 3.863 -11.325 1.00 91.25 163 GLU A O 1
ATOM 1366 N N . VAL A 1 164 ? 1.423 2.653 -12.603 1.00 90.94 164 VAL A N 1
ATOM 1367 C CA . VAL A 1 164 ? 2.355 1.574 -12.952 1.00 90.94 164 VAL A CA 1
ATOM 1368 C C . VAL A 1 164 ? 3.002 1.887 -14.298 1.00 90.94 164 VAL A C 1
ATOM 1370 O O . VAL A 1 164 ? 2.298 2.042 -15.296 1.00 90.94 164 VAL A O 1
ATOM 1373 N N . LEU A 1 165 ? 4.333 1.952 -14.336 1.00 89.06 165 LEU A N 1
ATOM 1374 C CA . LEU A 1 165 ? 5.103 2.294 -15.536 1.00 89.06 165 LEU A CA 1
ATOM 1375 C C . LEU A 1 165 ? 5.704 1.066 -16.233 1.00 89.06 165 LEU A C 1
ATOM 1377 O O . LEU A 1 165 ? 5.955 0.043 -15.598 1.00 89.06 165 LEU A O 1
ATOM 1381 N N . ALA A 1 166 ? 5.973 1.209 -17.531 1.00 83.31 166 ALA A N 1
ATOM 1382 C CA . ALA A 1 166 ? 6.742 0.252 -18.331 1.00 83.31 166 ALA A CA 1
ATOM 1383 C C . ALA A 1 166 ? 8.261 0.412 -18.134 1.00 83.31 166 ALA A C 1
ATOM 1385 O O . ALA A 1 166 ? 8.719 1.573 -17.997 1.00 83.31 166 ALA A O 1
#